Protein AF-A0A2T2S9Y3-F1 (afdb_monomer_lite)

Foldseek 3Di:
DWDWDQDPVRDIDTDLDDPPDDPVSSVVSVLVVLLVQVVPDDPPDPDDNDPWDWDADPPGDIDTDDPVVSVVSSD

Sequence (75 aa):
KIEFRVDRSGNLHTPIGKASFSVDELYENAKAFLSEVVRLRPASAKGIYLKSVTMSATMGPPIRIDRSSVLTEAR

Secondary structure (DSSP, 8-state):
-----B-TTS-B------TTS-HHHHHHHHHHHHHHHHHT--TT--S-S---EEE--TTS--EEEPHHHHHHHT-

Radius of gyration: 12.93 Å; chains: 1; bounding box: 29×25×33 Å

pLDDT: mean 80.56, std 9.43, range [43.81, 90.44]

Structure (mmCIF, N/CA/C/O backbone):
data_AF-A0A2T2S9Y3-F1
#
_entry.id   AF-A0A2T2S9Y3-F1
#
loop_
_atom_site.group_PDB
_atom_site.id
_atom_site.type_symbol
_atom_site.label_atom_id
_atom_site.label_alt_id
_atom_site.label_comp_id
_atom_site.label_asym_id
_atom_site.label_entity_id
_atom_site.label_seq_id
_atom_site.pdbx_PDB_ins_code
_atom_site.Cartn_x
_atom_site.Cartn_y
_atom_site.Cartn_z
_atom_site.occupancy
_atom_site.B_iso_or_equiv
_atom_site.auth_seq_id
_atom_site.auth_comp_id
_atom_site.auth_asym_id
_atom_site.auth_atom_id
_atom_site.pdbx_PDB_model_num
ATOM 1 N N . LYS A 1 1 ? 3.830 14.937 5.491 1.00 59.47 1 LYS A N 1
ATOM 2 C CA . LYS A 1 1 ? 4.962 14.580 4.599 1.00 59.47 1 LYS A CA 1
ATOM 3 C C . LYS A 1 1 ? 5.447 13.204 5.028 1.00 59.47 1 LYS A C 1
ATOM 5 O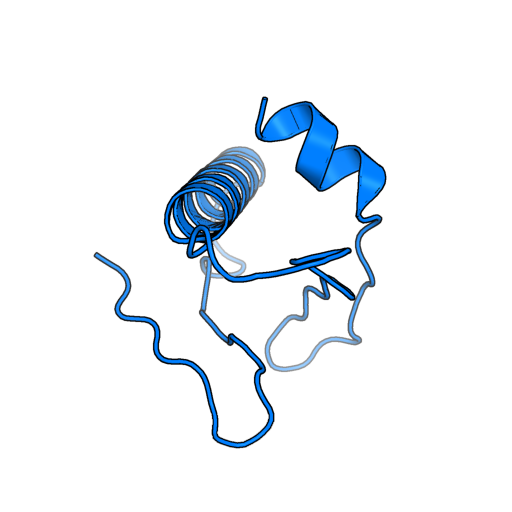 O . LYS A 1 1 ? 5.855 13.071 6.172 1.00 59.47 1 LYS A O 1
ATOM 10 N N . ILE A 1 2 ? 5.272 12.190 4.185 1.00 70.88 2 ILE A N 1
ATOM 11 C CA . ILE A 1 2 ? 5.652 10.804 4.487 1.00 70.88 2 ILE A CA 1
ATOM 12 C C . ILE A 1 2 ? 6.930 10.535 3.702 1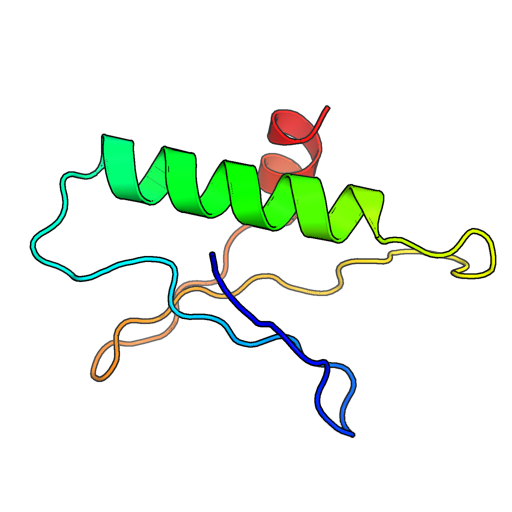.00 70.88 2 ILE A C 1
ATOM 14 O O . ILE A 1 2 ? 6.937 10.689 2.483 1.00 70.88 2 ILE A O 1
ATOM 18 N N . GLU A 1 3 ? 8.011 10.198 4.395 1.00 75.12 3 GLU A N 1
ATOM 19 C CA . GLU A 1 3 ? 9.241 9.761 3.742 1.00 75.12 3 GLU A CA 1
ATOM 20 C C . GLU A 1 3 ? 9.170 8.257 3.536 1.00 75.12 3 GLU A C 1
ATOM 22 O O . GLU A 1 3 ? 8.947 7.496 4.477 1.00 75.12 3 GLU A O 1
ATOM 27 N N . PHE A 1 4 ? 9.333 7.831 2.289 1.00 78.88 4 PHE A N 1
ATOM 28 C CA . PHE A 1 4 ? 9.295 6.427 1.932 1.00 78.88 4 PHE A CA 1
ATOM 29 C C . PHE A 1 4 ? 10.505 6.059 1.096 1.00 78.88 4 PHE A C 1
ATOM 31 O O . PHE A 1 4 ? 10.897 6.766 0.168 1.00 78.88 4 PHE A O 1
ATOM 38 N N . ARG A 1 5 ? 11.124 4.942 1.466 1.00 80.88 5 ARG A N 1
ATOM 39 C CA . ARG A 1 5 ? 12.282 4.377 0.787 1.00 80.88 5 ARG A CA 1
ATOM 40 C C . ARG A 1 5 ? 11.976 2.924 0.467 1.00 80.88 5 ARG A C 1
ATOM 42 O O . ARG A 1 5 ? 11.351 2.228 1.261 1.00 80.88 5 ARG A O 1
ATOM 49 N N . VAL A 1 6 ? 12.427 2.494 -0.702 1.00 84.38 6 VAL A N 1
ATOM 50 C CA . VAL A 1 6 ? 12.340 1.097 -1.118 1.00 84.38 6 VAL A CA 1
ATOM 51 C C . VAL A 1 6 ? 13.367 0.283 -0.330 1.00 84.38 6 VAL A C 1
ATOM 53 O O . VAL A 1 6 ? 14.512 0.713 -0.164 1.00 84.38 6 VAL A O 1
ATOM 56 N N . ASP A 1 7 ? 12.958 -0.873 0.183 1.00 86.25 7 ASP A N 1
ATOM 57 C CA . ASP A 1 7 ? 13.877 -1.811 0.823 1.00 86.25 7 ASP A CA 1
ATOM 58 C C . ASP A 1 7 ? 14.778 -2.517 -0.219 1.00 86.25 7 ASP A C 1
ATOM 60 O O . ASP A 1 7 ? 14.621 -2.370 -1.433 1.00 86.25 7 ASP A O 1
ATOM 64 N N . ARG A 1 8 ? 15.755 -3.314 0.235 1.00 82.12 8 ARG A N 1
ATOM 65 C CA . ARG A 1 8 ? 16.628 -4.081 -0.681 1.00 82.12 8 ARG A CA 1
ATOM 66 C C . ARG A 1 8 ? 15.872 -5.145 -1.485 1.00 82.12 8 ARG A C 1
ATOM 68 O O . ARG A 1 8 ? 16.371 -5.589 -2.514 1.00 82.12 8 ARG A O 1
ATOM 75 N N . SER A 1 9 ? 14.698 -5.547 -1.010 1.00 84.56 9 SER A N 1
ATOM 76 C CA . SER A 1 9 ? 13.833 -6.554 -1.624 1.00 84.56 9 SER A CA 1
ATOM 77 C C . SER A 1 9 ? 12.861 -5.954 -2.649 1.00 84.56 9 SER A C 1
ATOM 79 O O . SER A 1 9 ? 12.135 -6.699 -3.306 1.00 84.56 9 SER A O 1
ATOM 81 N N . GLY A 1 10 ? 12.853 -4.628 -2.822 1.00 80.94 10 GLY A N 1
ATOM 82 C CA . GLY A 1 10 ? 11.962 -3.927 -3.742 1.00 80.94 10 GLY A CA 1
ATOM 83 C C . GLY A 1 10 ? 10.564 -3.633 -3.185 1.00 80.94 10 GLY A C 1
ATOM 84 O O . GLY A 1 10 ? 9.682 -3.271 -3.962 1.00 80.94 10 GLY A O 1
ATOM 85 N N . ASN A 1 11 ? 10.336 -3.784 -1.879 1.00 86.31 11 ASN A N 1
ATOM 86 C CA . ASN A 1 11 ? 9.077 -3.443 -1.226 1.00 86.31 11 ASN A CA 1
ATOM 87 C C . ASN A 1 11 ? 9.081 -2.009 -0.701 1.00 86.31 11 ASN A C 1
ATOM 89 O O . ASN A 1 11 ? 10.106 -1.440 -0.318 1.00 86.31 11 ASN A O 1
ATOM 93 N N . LEU A 1 12 ? 7.877 -1.453 -0.641 1.00 87.00 12 LEU A N 1
ATOM 94 C CA . LEU A 1 12 ? 7.590 -0.137 -0.107 1.00 87.00 12 LEU A CA 1
ATOM 95 C C . LEU A 1 12 ? 6.649 -0.303 1.088 1.00 87.00 12 LEU A C 1
ATOM 97 O O . LEU A 1 12 ? 5.576 -0.885 0.945 1.00 87.00 12 LEU A O 1
ATOM 101 N N . HIS A 1 13 ? 7.046 0.203 2.254 1.00 86.94 13 HIS A N 1
ATOM 102 C CA . HIS A 1 13 ? 6.216 0.179 3.455 1.00 86.94 13 HIS A CA 1
ATOM 103 C C . HIS A 1 13 ? 6.082 1.584 4.031 1.00 86.94 13 HIS A C 1
ATOM 105 O O . HIS A 1 13 ? 7.085 2.257 4.275 1.00 86.94 13 HIS A O 1
ATOM 111 N N . THR A 1 14 ? 4.844 2.011 4.260 1.00 85.88 14 THR A N 1
ATOM 112 C CA . THR A 1 14 ? 4.527 3.306 4.859 1.00 85.88 14 THR A CA 1
ATOM 113 C C . THR A 1 14 ? 3.286 3.218 5.742 1.00 85.88 14 THR A C 1
ATOM 115 O O . THR A 1 14 ? 2.326 2.522 5.402 1.00 85.88 14 THR A O 1
ATOM 118 N N . PRO A 1 15 ? 3.265 3.945 6.869 1.00 86.88 15 PRO A N 1
ATOM 119 C CA . PRO A 1 15 ? 2.046 4.133 7.636 1.00 86.88 15 PRO A CA 1
ATOM 120 C C . PRO A 1 15 ? 1.160 5.184 6.950 1.00 86.88 15 PRO A C 1
ATOM 122 O O . PRO A 1 15 ? 1.553 6.341 6.814 1.00 86.88 15 PRO A O 1
ATOM 125 N N . ILE A 1 16 ? -0.047 4.786 6.543 1.00 84.12 16 ILE A N 1
ATOM 126 C CA . ILE A 1 16 ? -1.052 5.676 5.926 1.00 84.12 16 ILE A CA 1
ATOM 127 C C . ILE A 1 16 ? -1.947 6.393 6.953 1.00 84.12 16 ILE A C 1
ATOM 129 O O . ILE A 1 16 ? -2.675 7.314 6.599 1.00 84.12 16 ILE A O 1
ATOM 133 N N . GLY A 1 17 ? -1.904 5.987 8.227 1.00 85.06 17 GLY A N 1
ATOM 134 C CA . GLY A 1 17 ? -2.727 6.571 9.286 1.00 85.06 17 GLY A CA 1
ATOM 135 C C . GLY A 1 17 ? -2.754 5.739 10.568 1.00 85.06 17 GLY A C 1
ATOM 136 O O . GLY A 1 17 ? -1.960 4.813 10.749 1.00 85.06 17 GLY A O 1
ATOM 137 N N . LYS A 1 18 ? -3.682 6.084 11.467 1.00 83.81 18 LYS A N 1
ATOM 138 C CA . LYS A 1 18 ? -3.985 5.341 12.701 1.00 83.81 18 LYS A CA 1
ATOM 139 C C . LYS A 1 18 ? -5.423 4.828 12.657 1.00 83.81 18 LYS A C 1
ATOM 141 O O . LYS A 1 18 ? -6.262 5.408 11.983 1.00 83.81 18 LYS A O 1
ATOM 146 N N . ALA A 1 19 ? -5.722 3.802 13.452 1.00 80.94 19 ALA A N 1
ATOM 147 C CA . ALA A 1 19 ? -7.080 3.261 13.583 1.00 80.94 19 ALA A CA 1
ATOM 148 C C . ALA A 1 19 ? -8.108 4.276 14.126 1.00 80.94 19 ALA A C 1
ATOM 150 O O . ALA A 1 19 ? -9.304 4.056 14.007 1.00 80.94 19 ALA A O 1
ATOM 151 N N . SER A 1 20 ? -7.648 5.375 14.730 1.00 84.94 20 SER A N 1
ATOM 152 C CA . SER A 1 20 ? -8.502 6.454 15.238 1.00 84.94 20 SER A CA 1
ATOM 153 C C . SER A 1 20 ? -8.954 7.450 14.163 1.00 84.94 20 SER A C 1
ATOM 155 O O . SER A 1 20 ? -9.671 8.386 14.497 1.00 84.94 20 SER A O 1
ATOM 157 N N . PHE A 1 21 ? -8.487 7.315 12.917 1.00 87.00 21 PHE A N 1
ATOM 158 C CA . PHE A 1 21 ? -8.878 8.202 11.817 1.00 87.00 21 PHE A CA 1
ATOM 159 C C . PHE A 1 21 ? -10.213 7.759 11.226 1.00 87.00 21 PHE A C 1
ATOM 161 O O . PHE A 1 21 ? -10.593 6.590 11.331 1.00 87.00 21 PHE A O 1
ATOM 168 N N . SER A 1 22 ? -10.916 8.695 10.594 1.00 90.44 22 SER A N 1
ATOM 169 C CA . SER A 1 22 ? -12.134 8.359 9.864 1.00 90.44 22 SER A CA 1
ATOM 170 C C . SER A 1 22 ? -11.820 7.499 8.634 1.00 90.44 22 SER A C 1
ATOM 172 O O . SER A 1 22 ? -10.705 7.504 8.102 1.00 90.44 22 SER A O 1
ATOM 174 N N . VAL A 1 23 ? -12.817 6.738 8.179 1.00 87.06 23 VAL A N 1
ATOM 175 C CA . VAL A 1 23 ? -12.680 5.868 7.001 1.00 87.06 23 VAL A CA 1
ATOM 176 C C . VAL A 1 23 ? -12.336 6.691 5.757 1.00 87.06 23 VAL A C 1
ATOM 178 O O . VAL A 1 23 ? -11.467 6.289 4.985 1.00 87.06 23 VAL A O 1
ATOM 181 N N . ASP A 1 24 ? -12.946 7.868 5.615 1.00 88.50 24 ASP A N 1
ATOM 182 C CA . ASP A 1 24 ? -12.734 8.761 4.475 1.00 88.50 24 ASP A CA 1
ATOM 183 C C . ASP A 1 24 ? -11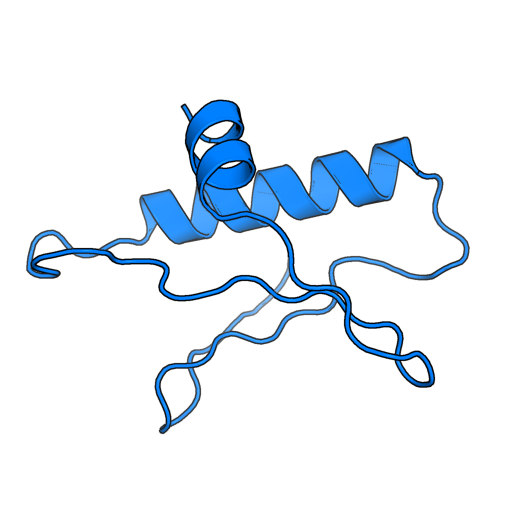.308 9.328 4.453 1.00 88.50 24 ASP A C 1
ATOM 185 O O . ASP A 1 24 ? -10.646 9.322 3.417 1.00 88.50 24 ASP A O 1
ATOM 189 N N . GLU A 1 25 ? -10.776 9.738 5.609 1.00 86.81 25 GLU A N 1
ATOM 190 C CA . GLU A 1 25 ? -9.389 10.208 5.711 1.00 86.81 25 GLU A CA 1
ATOM 191 C C . GLU A 1 25 ? -8.384 9.100 5.384 1.00 86.81 25 GLU A C 1
ATOM 193 O O . GLU A 1 25 ? -7.378 9.343 4.716 1.00 86.81 25 GLU A O 1
ATOM 198 N N . LEU A 1 26 ? -8.630 7.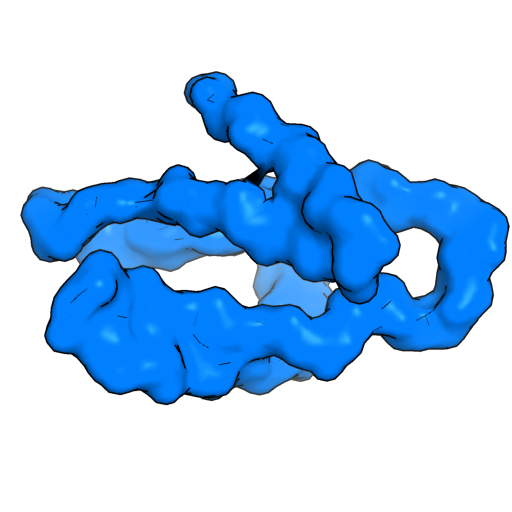871 5.849 1.00 85.19 26 LEU A N 1
ATOM 199 C CA . LEU A 1 26 ? -7.768 6.729 5.537 1.00 85.19 26 LEU A CA 1
ATOM 200 C C . LEU A 1 26 ? -7.789 6.399 4.042 1.00 85.19 26 LEU A C 1
ATOM 202 O O . LEU A 1 26 ? -6.737 6.097 3.473 1.00 85.19 26 LEU A O 1
ATOM 206 N N . TYR A 1 27 ? -8.960 6.488 3.414 1.00 85.75 27 TYR A N 1
ATOM 207 C CA . TYR A 1 27 ? -9.125 6.270 1.984 1.00 85.75 27 TYR A CA 1
ATOM 208 C C . TYR A 1 27 ? -8.385 7.329 1.156 1.00 85.75 27 TYR A C 1
ATOM 210 O O . TYR A 1 27 ? -7.574 6.978 0.297 1.00 85.75 27 TYR A O 1
ATOM 218 N N . GLU A 1 28 ? -8.563 8.615 1.467 1.00 86.81 28 GLU A N 1
ATOM 219 C CA . GLU A 1 28 ? -7.870 9.704 0.768 1.00 86.81 28 GLU A CA 1
ATOM 220 C C . GLU A 1 28 ? -6.346 9.633 0.945 1.00 86.81 28 GLU A C 1
ATOM 222 O O . GLU A 1 28 ? -5.593 9.801 -0.018 1.00 86.81 28 GLU A O 1
ATOM 227 N N . ASN A 1 29 ? -5.862 9.287 2.143 1.00 88.06 29 ASN A N 1
ATOM 228 C CA . ASN A 1 29 ? -4.430 9.093 2.384 1.00 88.06 29 ASN A CA 1
ATOM 229 C C . ASN A 1 29 ? -3.856 7.927 1.565 1.00 88.06 29 ASN A C 1
ATOM 231 O O . ASN A 1 29 ? -2.771 8.050 0.986 1.00 88.06 29 ASN A O 1
ATOM 235 N N . ALA A 1 30 ? -4.574 6.801 1.494 1.00 84.19 30 ALA A N 1
ATOM 236 C CA . ALA A 1 30 ? -4.166 5.651 0.693 1.00 84.19 30 ALA A CA 1
ATOM 237 C C . ALA A 1 30 ? -4.141 5.993 -0.804 1.00 84.19 30 ALA A C 1
ATOM 239 O O . ALA A 1 30 ? -3.165 5.680 -1.492 1.00 84.19 30 ALA A O 1
ATOM 240 N N . LYS A 1 31 ? -5.166 6.694 -1.297 1.00 85.19 31 LYS A N 1
ATOM 241 C CA . LYS A 1 31 ? -5.264 7.138 -2.690 1.00 85.19 31 LYS A CA 1
ATOM 242 C C . LYS A 1 31 ? -4.138 8.102 -3.065 1.00 85.19 31 LYS A C 1
ATOM 244 O O . LYS A 1 31 ? -3.463 7.893 -4.074 1.00 85.19 31 LYS A O 1
ATOM 249 N N . ALA A 1 32 ? -3.889 9.118 -2.239 1.00 86.06 32 ALA A N 1
ATOM 250 C CA . ALA A 1 32 ? -2.813 10.083 -2.458 1.00 86.06 32 ALA A CA 1
ATOM 251 C C . ALA A 1 32 ? -1.440 9.396 -2.506 1.00 86.06 32 ALA A C 1
ATOM 253 O O . ALA A 1 32 ? -0.628 9.672 -3.390 1.00 86.06 32 ALA A O 1
ATOM 254 N N . PHE A 1 33 ? -1.199 8.448 -1.598 1.00 85.19 33 PHE A N 1
ATOM 255 C CA . PHE A 1 33 ? 0.037 7.676 -1.575 1.00 85.19 33 PHE A CA 1
ATOM 256 C C . PHE A 1 33 ? 0.219 6.822 -2.836 1.00 85.19 33 PHE A C 1
ATOM 258 O O . PHE A 1 33 ? 1.278 6.861 -3.460 1.00 85.19 33 PHE A O 1
ATOM 265 N N . LEU A 1 34 ? -0.810 6.075 -3.242 1.00 83.06 34 LEU A N 1
ATOM 266 C CA . LEU A 1 34 ? -0.745 5.208 -4.421 1.00 83.06 34 LEU A CA 1
ATOM 267 C C . LEU A 1 34 ? -0.572 6.016 -5.713 1.00 83.06 34 LEU A C 1
ATOM 269 O O . LEU A 1 34 ? 0.211 5.616 -6.575 1.00 83.06 34 LEU A O 1
ATOM 273 N N . SER A 1 35 ? -1.230 7.174 -5.818 1.00 83.12 35 SER A N 1
ATOM 274 C CA . SER A 1 35 ? -1.057 8.103 -6.939 1.00 83.12 35 SER A CA 1
ATOM 275 C C . SER A 1 35 ? 0.388 8.594 -7.049 1.00 83.12 35 SER A C 1
ATOM 277 O O . SER A 1 35 ? 1.007 8.467 -8.107 1.00 83.12 35 SER A O 1
ATOM 279 N N . GLU A 1 36 ? 0.987 9.055 -5.948 1.00 84.75 36 GLU A N 1
ATOM 280 C CA . GLU A 1 36 ? 2.386 9.500 -5.949 1.00 84.75 36 GLU A CA 1
ATOM 281 C C . GLU A 1 36 ? 3.365 8.365 -6.285 1.00 84.75 36 GLU A C 1
ATOM 283 O O . GLU A 1 36 ? 4.309 8.565 -7.050 1.00 84.75 36 GLU A O 1
ATOM 288 N N . VAL A 1 37 ? 3.115 7.141 -5.811 1.00 83.56 37 VAL A N 1
ATOM 289 C CA . VAL A 1 37 ? 3.931 5.973 -6.184 1.00 83.56 37 VAL A CA 1
ATOM 290 C C . VAL A 1 37 ? 3.851 5.695 -7.687 1.00 83.56 37 VAL A C 1
ATOM 292 O O . VAL A 1 37 ? 4.878 5.441 -8.316 1.00 83.56 37 VAL A O 1
ATOM 295 N N . VAL A 1 38 ? 2.665 5.781 -8.296 1.00 81.06 38 VAL A N 1
ATOM 296 C CA . VAL A 1 38 ? 2.502 5.613 -9.751 1.00 81.06 38 VAL A CA 1
ATOM 297 C C . VAL A 1 38 ? 3.205 6.732 -10.525 1.00 81.06 38 VAL A C 1
ATOM 299 O O . VAL A 1 38 ? 3.826 6.450 -11.551 1.00 81.06 38 VAL A O 1
ATOM 302 N N . ARG A 1 39 ? 3.176 7.976 -10.032 1.00 82.50 39 ARG A N 1
ATOM 303 C CA . ARG A 1 39 ? 3.890 9.114 -10.645 1.00 82.50 39 ARG A CA 1
ATOM 304 C C . ARG A 1 39 ? 5.407 8.958 -10.586 1.00 82.50 39 ARG A C 1
ATOM 306 O O . ARG A 1 39 ? 6.091 9.331 -11.533 1.00 82.50 39 ARG A O 1
ATOM 313 N N . LEU A 1 40 ? 5.929 8.369 -9.511 1.00 82.94 40 LEU A N 1
ATOM 314 C CA . LEU A 1 40 ? 7.355 8.074 -9.342 1.00 82.94 40 LEU A CA 1
ATOM 315 C C . LEU A 1 40 ? 7.842 6.886 -10.186 1.00 82.94 40 LEU A C 1
ATOM 317 O O . LEU A 1 40 ? 9.032 6.560 -10.149 1.00 82.94 40 LEU A O 1
ATOM 321 N N . ARG A 1 41 ? 6.960 6.238 -10.960 1.00 80.06 41 ARG A N 1
ATOM 322 C CA . ARG A 1 41 ? 7.340 5.157 -11.870 1.00 80.06 41 ARG A CA 1
ATOM 323 C C . ARG A 1 41 ? 8.399 5.652 -12.868 1.00 80.06 41 ARG A C 1
ATOM 325 O O . ARG A 1 41 ? 8.098 6.502 -13.706 1.00 80.06 41 ARG A O 1
ATOM 332 N N . PRO A 1 42 ? 9.615 5.077 -12.873 1.00 82.12 42 PRO A N 1
ATOM 333 C CA . PRO A 1 42 ? 10.625 5.444 -13.853 1.00 82.12 42 PRO A CA 1
ATOM 334 C C . PRO A 1 42 ? 10.235 4.926 -15.242 1.00 82.12 42 PRO A C 1
ATOM 336 O O . PRO A 1 42 ? 9.719 3.815 -15.384 1.00 82.12 42 PRO A O 1
ATOM 339 N N . ALA A 1 43 ? 10.541 5.700 -16.287 1.00 75.44 43 ALA A N 1
ATOM 340 C CA . ALA A 1 43 ? 10.239 5.342 -17.678 1.00 75.44 43 ALA A CA 1
ATOM 341 C C . ALA A 1 43 ? 10.916 4.031 -18.137 1.00 75.44 43 ALA A C 1
ATOM 343 O O . ALA A 1 43 ? 10.451 3.374 -19.065 1.00 75.44 43 ALA A O 1
ATOM 344 N N . SER A 1 44 ? 11.992 3.615 -17.461 1.00 79.81 44 SER A N 1
ATOM 345 C CA . SER A 1 44 ? 12.697 2.354 -17.709 1.00 79.81 44 SER A CA 1
ATOM 346 C C . SER A 1 44 ? 11.995 1.118 -17.128 1.00 79.81 44 SER A C 1
ATOM 348 O O . SER A 1 44 ? 12.364 -0.006 -17.479 1.00 79.81 44 SER A O 1
ATOM 350 N N . ALA A 1 45 ? 10.985 1.284 -16.263 1.00 76.19 45 ALA A N 1
ATOM 351 C CA . ALA A 1 45 ? 10.259 0.169 -15.660 1.00 76.19 45 ALA A CA 1
ATOM 352 C C . ALA A 1 45 ? 9.324 -0.505 -16.679 1.00 76.19 45 ALA A C 1
ATOM 354 O O . ALA A 1 45 ? 8.213 -0.035 -16.961 1.00 76.19 45 ALA A O 1
ATOM 355 N N . LYS A 1 46 ? 9.773 -1.647 -17.209 1.00 71.31 46 LYS A N 1
ATOM 356 C CA . LYS A 1 46 ? 9.009 -2.507 -18.120 1.00 71.31 46 LYS A CA 1
ATOM 357 C C . LYS A 1 46 ? 8.040 -3.407 -17.343 1.00 71.31 46 LYS A C 1
ATOM 359 O O . LYS A 1 46 ? 8.399 -3.973 -16.315 1.00 71.31 46 LYS A O 1
ATOM 364 N N . GLY A 1 47 ? 6.827 -3.577 -17.869 1.00 76.44 47 GLY A N 1
ATOM 365 C CA . GLY A 1 47 ? 5.812 -4.474 -17.307 1.00 76.44 47 GLY A CA 1
ATOM 366 C C . GLY A 1 47 ? 4.970 -3.862 -16.182 1.00 76.44 47 GLY A C 1
ATOM 367 O O . GLY A 1 47 ? 4.722 -2.655 -16.152 1.00 76.44 47 GLY A O 1
ATOM 368 N N . ILE A 1 48 ? 4.481 -4.725 -15.286 1.00 77.69 48 ILE A N 1
ATOM 369 C CA . ILE A 1 48 ? 3.595 -4.353 -14.177 1.00 77.69 48 ILE A CA 1
ATOM 370 C C . ILE A 1 48 ? 4.438 -3.746 -13.047 1.00 77.69 48 ILE A C 1
ATOM 372 O O . ILE A 1 48 ? 5.225 -4.451 -12.418 1.00 77.69 48 ILE A O 1
ATOM 376 N N . TYR A 1 49 ? 4.259 -2.448 -12.790 1.00 79.81 49 TYR A N 1
ATOM 377 C CA . TYR A 1 49 ? 5.021 -1.712 -11.774 1.00 79.81 49 TYR A CA 1
ATOM 378 C C . TYR A 1 49 ? 4.626 -2.099 -10.336 1.00 79.81 49 TYR A C 1
ATOM 380 O O . TYR A 1 49 ? 5.493 -2.338 -9.502 1.00 79.81 49 TYR A O 1
ATOM 388 N N . LEU A 1 50 ? 3.323 -2.240 -10.062 1.00 79.88 50 LEU A N 1
ATOM 389 C CA . LEU A 1 50 ? 2.790 -2.674 -8.766 1.00 79.88 50 LEU A CA 1
ATOM 390 C C . LEU A 1 50 ? 2.378 -4.151 -8.827 1.00 79.88 50 LEU A C 1
ATOM 392 O O . LEU A 1 50 ? 1.393 -4.499 -9.476 1.00 79.88 50 LEU A O 1
ATOM 396 N N . LYS A 1 51 ? 3.129 -5.033 -8.156 1.00 82.88 51 LYS A N 1
ATOM 397 C CA . LYS A 1 51 ? 2.842 -6.482 -8.146 1.00 82.88 51 LYS A CA 1
ATOM 398 C C . LYS A 1 51 ? 1.682 -6.849 -7.222 1.00 82.88 51 LYS A C 1
ATOM 400 O O . LYS A 1 51 ? 0.801 -7.608 -7.616 1.00 82.88 51 LYS A O 1
ATOM 405 N N . SER A 1 52 ? 1.689 -6.317 -6.005 1.00 84.50 52 SER A N 1
ATOM 406 C CA . SER A 1 52 ? 0.677 -6.583 -4.984 1.00 84.50 52 SER A CA 1
ATOM 407 C C . SER A 1 52 ? 0.605 -5.424 -4.003 1.00 84.50 52 SER A C 1
ATOM 409 O O . SER A 1 52 ? 1.644 -4.890 -3.619 1.00 84.50 52 SER A O 1
ATOM 411 N N . VAL A 1 53 ? -0.604 -5.089 -3.559 1.00 86.69 53 VAL A N 1
ATOM 412 C CA . VAL A 1 53 ? -0.848 -4.110 -2.497 1.00 86.69 53 VAL A CA 1
ATOM 413 C C . VAL A 1 53 ? -1.498 -4.846 -1.332 1.00 86.69 53 VAL A C 1
ATOM 415 O O . VAL A 1 53 ? -2.437 -5.620 -1.513 1.00 86.69 53 VAL A O 1
ATOM 418 N N . THR A 1 54 ? -0.949 -4.674 -0.136 1.00 88.06 54 THR A N 1
ATOM 419 C CA . THR A 1 54 ? -1.460 -5.303 1.085 1.00 88.06 54 THR A CA 1
ATOM 420 C C . THR A 1 54 ? -1.530 -4.249 2.169 1.00 88.06 54 THR A C 1
ATOM 422 O O . THR A 1 54 ? -0.582 -3.489 2.350 1.00 88.06 54 THR A O 1
ATOM 425 N N . MET A 1 55 ? -2.648 -4.218 2.882 1.00 86.38 55 MET A N 1
ATOM 426 C CA . MET A 1 55 ? -2.862 -3.321 4.005 1.00 86.38 55 MET A CA 1
ATOM 427 C C . MET A 1 55 ? -3.038 -4.157 5.268 1.00 86.38 55 MET A C 1
ATOM 429 O O . MET A 1 55 ? -3.768 -5.147 5.275 1.00 86.38 55 MET A O 1
ATOM 433 N N . SER A 1 56 ? -2.339 -3.784 6.331 1.00 87.69 56 SER A N 1
ATOM 434 C CA . SER A 1 56 ? -2.393 -4.484 7.612 1.00 87.69 56 SER A CA 1
ATOM 435 C C . SER A 1 56 ? -2.340 -3.486 8.756 1.00 87.69 56 SER A C 1
ATOM 437 O O . SER A 1 56 ? -1.595 -2.507 8.700 1.00 87.69 56 SER A O 1
ATOM 439 N N . ALA A 1 57 ? -3.090 -3.766 9.818 1.00 87.19 57 ALA A N 1
ATOM 440 C CA . ALA A 1 57 ? -2.889 -3.105 11.100 1.00 87.19 57 ALA A CA 1
ATOM 441 C C . ALA A 1 57 ? -1.659 -3.693 11.811 1.00 87.19 57 ALA A C 1
ATOM 443 O O . ALA A 1 57 ? -1.272 -4.827 11.539 1.00 87.19 57 ALA A O 1
ATOM 444 N N . THR A 1 58 ? -1.081 -2.955 12.765 1.00 87.12 58 THR A N 1
ATOM 445 C CA . THR A 1 58 ? 0.129 -3.367 13.507 1.00 87.12 58 THR A CA 1
ATOM 446 C C . THR A 1 58 ? 0.010 -4.756 14.140 1.00 87.12 58 THR A C 1
ATOM 448 O O . THR A 1 58 ? 0.987 -5.490 14.184 1.00 87.12 58 THR A O 1
ATOM 451 N N . MET A 1 59 ? -1.189 -5.120 14.601 1.00 89.50 59 MET A N 1
ATOM 452 C CA . MET A 1 59 ? -1.481 -6.405 15.252 1.00 89.50 59 MET A CA 1
ATOM 453 C C . MET A 1 59 ? -2.625 -7.167 14.560 1.00 89.50 59 MET A C 1
ATOM 455 O O . MET A 1 59 ? -3.262 -8.015 15.178 1.00 89.50 59 MET A O 1
ATOM 459 N N . GLY A 1 60 ? -2.941 -6.831 13.304 1.00 84.12 60 GLY A N 1
ATOM 460 C CA . GLY A 1 60 ? -4.062 -7.419 12.565 1.00 84.12 60 GLY A CA 1
ATOM 461 C C . GLY A 1 60 ? -3.608 -8.304 11.403 1.00 84.12 60 GLY A C 1
ATOM 462 O O . GLY A 1 60 ? -2.503 -8.119 10.887 1.00 84.12 60 GLY A O 1
ATOM 463 N N . PRO A 1 61 ? -4.453 -9.246 10.950 1.00 90.06 61 PRO A N 1
ATOM 464 C CA . PRO A 1 61 ? -4.167 -10.007 9.745 1.00 90.06 61 PRO A CA 1
ATOM 465 C C . PRO A 1 61 ? -4.096 -9.079 8.516 1.00 90.06 61 PRO A C 1
ATOM 467 O O . PRO A 1 61 ? -4.813 -8.075 8.452 1.00 90.06 61 PRO A O 1
ATOM 470 N N . PRO A 1 62 ? -3.244 -9.395 7.528 1.00 88.50 62 PRO A N 1
ATOM 471 C CA . PRO A 1 62 ? -3.131 -8.606 6.311 1.00 88.50 62 PRO A CA 1
ATOM 472 C C . PRO A 1 62 ? -4.326 -8.833 5.381 1.00 88.50 62 PRO A C 1
ATOM 474 O O . PRO A 1 62 ? -4.742 -9.968 5.146 1.00 88.50 62 PRO A O 1
ATOM 477 N N . ILE A 1 63 ? -4.818 -7.752 4.781 1.00 87.38 63 ILE A N 1
ATOM 478 C CA . ILE A 1 63 ? -5.850 -7.779 3.745 1.00 87.38 63 ILE A CA 1
ATOM 479 C C . ILE A 1 63 ? -5.190 -7.407 2.419 1.00 87.38 63 ILE A C 1
ATOM 481 O O . ILE A 1 63 ? -4.570 -6.348 2.280 1.00 87.38 63 ILE A O 1
ATOM 485 N N . ARG A 1 64 ? -5.300 -8.301 1.433 1.00 86.25 64 ARG A N 1
ATOM 486 C CA . ARG A 1 64 ? -4.839 -8.023 0.069 1.00 86.25 64 ARG A CA 1
ATOM 487 C C . ARG A 1 64 ? -5.862 -7.145 -0.634 1.00 86.25 64 ARG A C 1
ATOM 489 O O . ARG A 1 64 ? -7.044 -7.471 -0.644 1.00 86.25 64 ARG A O 1
ATOM 496 N N . ILE A 1 65 ? -5.385 -6.064 -1.232 1.00 83.81 65 ILE A N 1
ATOM 497 C CA . ILE A 1 65 ? -6.204 -5.151 -2.023 1.00 83.81 65 ILE A CA 1
ATOM 498 C C . ILE A 1 65 ? -6.004 -5.509 -3.493 1.00 83.81 65 ILE A C 1
ATOM 500 O O . ILE A 1 65 ? -4.882 -5.800 -3.924 1.00 83.81 65 ILE A O 1
ATOM 504 N N . ASP A 1 66 ? -7.093 -5.519 -4.261 1.00 81.50 66 ASP A N 1
ATOM 505 C CA . ASP A 1 66 ? -7.001 -5.755 -5.694 1.00 81.50 66 ASP A CA 1
ATOM 506 C C . ASP A 1 66 ? -6.255 -4.596 -6.367 1.00 81.50 66 ASP A C 1
ATOM 508 O O . ASP A 1 66 ? -6.480 -3.416 -6.122 1.00 81.50 66 ASP A O 1
ATOM 512 N N . ARG A 1 67 ? -5.327 -4.947 -7.247 1.00 70.44 67 ARG A N 1
ATOM 513 C CA . ARG A 1 67 ? -4.555 -3.997 -8.052 1.00 70.44 67 ARG A CA 1
ATOM 514 C C . ARG A 1 67 ? -5.417 -3.235 -9.062 1.00 70.44 67 ARG A C 1
ATOM 516 O O . ARG A 1 67 ? -5.037 -2.147 -9.485 1.00 70.44 67 ARG A O 1
ATOM 523 N N . SER A 1 68 ? -6.530 -3.822 -9.499 1.00 68.56 68 SER A N 1
ATOM 524 C CA . SER A 1 68 ? -7.402 -3.244 -10.524 1.00 68.56 68 SER A CA 1
ATOM 525 C C . SER A 1 68 ? -8.201 -2.050 -10.000 1.00 68.56 68 SER A C 1
ATOM 527 O O . SER A 1 68 ? -8.334 -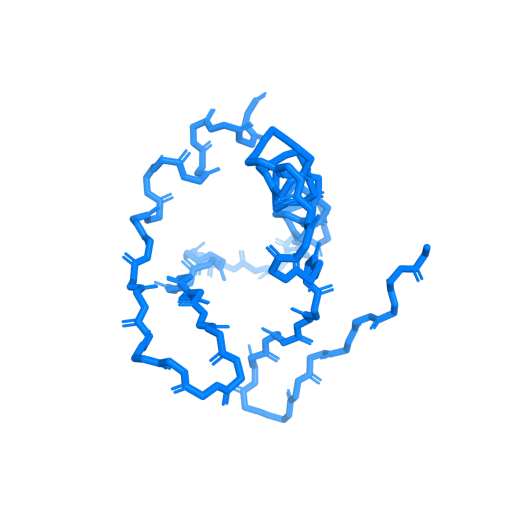1.059 -10.720 1.00 68.56 68 SER A O 1
ATOM 529 N N . SER A 1 69 ? -8.638 -2.090 -8.736 1.00 65.31 69 SER A N 1
ATOM 530 C CA . SER A 1 69 ? -9.290 -0.951 -8.081 1.00 65.31 69 SER A CA 1
ATOM 531 C C . SER A 1 69 ? -8.307 0.205 -7.893 1.00 65.31 69 SER A C 1
ATOM 533 O O . SER A 1 69 ? -8.593 1.329 -8.297 1.00 65.31 69 SER A O 1
ATOM 535 N N . VAL A 1 70 ? -7.086 -0.098 -7.444 1.00 65.38 70 VAL A N 1
ATOM 536 C CA . VAL A 1 70 ? -6.017 0.895 -7.244 1.00 65.38 70 VAL A CA 1
ATOM 537 C C . VAL A 1 70 ? -5.643 1.637 -8.535 1.00 65.38 70 VAL A C 1
ATOM 539 O O . VAL A 1 70 ? -5.438 2.846 -8.521 1.00 65.38 70 VAL A O 1
ATOM 542 N N . LEU A 1 71 ? -5.551 0.938 -9.671 1.00 60.62 71 LEU A N 1
ATOM 543 C CA . LEU A 1 71 ? -5.208 1.561 -10.958 1.00 60.62 71 LEU A CA 1
ATOM 544 C C . LEU A 1 71 ? -6.364 2.355 -11.579 1.00 60.62 71 LEU A C 1
ATOM 546 O O . LEU A 1 71 ? -6.114 3.233 -12.403 1.00 60.62 71 LEU A O 1
ATOM 550 N N . THR A 1 72 ? -7.607 2.031 -11.220 1.00 58.62 72 THR A N 1
ATOM 551 C CA . THR A 1 72 ? -8.798 2.749 -11.694 1.00 58.62 72 THR A CA 1
ATOM 552 C C . THR A 1 72 ? -8.964 4.073 -10.954 1.00 58.62 72 THR A C 1
ATOM 554 O O . THR A 1 72 ? -9.290 5.072 -11.579 1.00 58.62 72 THR A O 1
ATOM 557 N N . GLU A 1 73 ? -8.670 4.101 -9.653 1.00 55.53 73 GLU A N 1
ATOM 558 C CA . GLU A 1 73 ? -8.758 5.304 -8.810 1.00 55.53 73 GLU A CA 1
ATOM 559 C C . GLU A 1 73 ? -7.546 6.242 -8.929 1.00 55.53 73 GLU A C 1
ATOM 561 O O . GLU A 1 73 ? -7.626 7.401 -8.521 1.00 55.53 73 GLU A O 1
ATOM 566 N N . ALA A 1 74 ? -6.426 5.743 -9.463 1.00 51.00 74 ALA A N 1
ATOM 56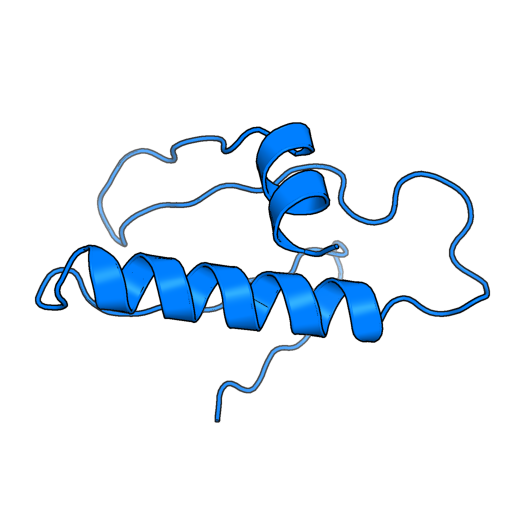7 C CA . ALA A 1 74 ? -5.210 6.518 -9.720 1.00 51.00 74 ALA A CA 1
ATOM 568 C C . ALA A 1 74 ? -5.142 7.125 -11.139 1.00 51.00 74 ALA A C 1
ATOM 570 O O . ALA A 1 74 ? -4.153 7.788 -11.459 1.00 51.00 74 ALA A O 1
ATOM 571 N N . ARG A 1 75 ? -6.146 6.872 -11.991 1.00 43.81 75 ARG A N 1
ATOM 572 C CA . ARG A 1 75 ? -6.366 7.589 -13.259 1.00 43.81 75 ARG A CA 1
ATOM 573 C C . ARG A 1 75 ? -7.198 8.839 -13.019 1.00 43.81 75 ARG A C 1
ATOM 575 O O . ARG A 1 75 ? -6.904 9.837 -13.710 1.00 43.81 75 ARG A O 1
#